Protein AF-A0A970ERX6-F1 (afdb_monomer_lite)

Secondary structure (DSSP, 8-state):
-HHHHHHTTEEEEEEEEEEETTEEEEEEEEEE--------HHHHHH--TTTEE-SSHHHHHHHHHHHHHHHHHHHHHHHHTT---HHHHHHHHHHHHHHT-

Foldseek 3Di:
DQQCCQQQQKDFPAWEWDADPNDIDIDTDIDHPRHRHDDDPLCVVPNDLVRYDYPDLVRLVVVLVVLLVVLVVVCVVQVVVVHDSVVSVVSSVVSVVSNVD

pLDDT: mean 92.31, std 6.68, range [51.38, 98.12]

Structure (mmCIF, N/CA/C/O backbone):
data_AF-A0A970ERX6-F1
#
_entry.id   AF-A0A970ERX6-F1
#
loop_
_atom_site.group_PDB
_atom_site.id
_atom_site.type_symbol
_atom_site.label_atom_id
_atom_site.label_alt_id
_atom_site.label_comp_id
_atom_site.label_asym_id
_atom_site.label_entity_id
_atom_site.label_seq_id
_atom_site.pdbx_PDB_ins_code
_atom_site.Cartn_x
_atom_site.Cartn_y
_atom_site.Cartn_z
_atom_site.occupancy
_atom_site.B_iso_or_equiv
_atom_site.auth_seq_id
_atom_site.auth_comp_id
_atom_site.auth_asym_id
_atom_site.auth_atom_id
_atom_site.pdbx_PDB_model_num
ATOM 1 N N . VAL A 1 1 ? -3.416 -6.891 -5.828 1.00 92.69 1 VAL A N 1
ATOM 2 C CA . VAL A 1 1 ? -2.643 -6.845 -7.096 1.00 92.69 1 VAL A CA 1
ATOM 3 C C . VAL A 1 1 ? -1.145 -6.928 -6.839 1.00 92.69 1 VAL A C 1
ATOM 5 O O . VAL A 1 1 ? -0.550 -7.872 -7.326 1.00 92.69 1 VAL A O 1
ATOM 8 N N . ARG A 1 2 ? -0.539 -6.028 -6.045 1.00 95.69 2 ARG A N 1
ATOM 9 C CA . ARG A 1 2 ? 0.919 -6.036 -5.789 1.00 95.69 2 ARG A CA 1
ATOM 10 C C . ARG A 1 2 ? 1.471 -7.369 -5.275 1.00 95.69 2 ARG A C 1
ATOM 12 O O . ARG A 1 2 ? 2.456 -7.839 -5.823 1.00 95.69 2 ARG A O 1
ATOM 19 N N . LEU A 1 3 ? 0.807 -7.985 -4.291 1.00 96.31 3 LEU A N 1
ATOM 20 C CA . LEU A 1 3 ? 1.219 -9.291 -3.757 1.00 96.31 3 LEU A CA 1
ATOM 21 C C . LEU A 1 3 ? 1.270 -10.359 -4.857 1.00 96.31 3 LEU A C 1
ATOM 23 O O . LEU A 1 3 ? 2.307 -10.968 -5.071 1.00 96.31 3 LEU A O 1
ATOM 27 N N . PHE A 1 4 ? 0.191 -10.475 -5.637 1.00 96.75 4 PHE A N 1
ATOM 28 C CA . PHE A 1 4 ? 0.133 -11.381 -6.784 1.00 96.75 4 PHE A CA 1
ATOM 29 C C . PHE A 1 4 ? 1.259 -11.127 -7.794 1.00 96.75 4 PHE A C 1
ATOM 31 O O . PHE A 1 4 ? 1.891 -12.077 -8.240 1.00 96.75 4 PHE A O 1
ATOM 38 N N . LEU A 1 5 ? 1.521 -9.864 -8.152 1.00 96.50 5 LEU A N 1
ATOM 39 C CA . LEU A 1 5 ? 2.603 -9.524 -9.080 1.00 96.50 5 LEU A CA 1
ATOM 40 C C . LEU A 1 5 ? 3.956 -10.011 -8.542 1.00 96.50 5 LEU A C 1
ATOM 42 O O . LEU A 1 5 ? 4.673 -10.714 -9.250 1.00 96.50 5 LEU A O 1
ATOM 46 N N . ALA A 1 6 ? 4.261 -9.703 -7.281 1.00 95.75 6 ALA A N 1
ATOM 47 C CA . ALA A 1 6 ? 5.502 -10.105 -6.630 1.00 95.75 6 ALA A CA 1
ATOM 48 C C . ALA A 1 6 ? 5.668 -11.635 -6.582 1.00 95.75 6 ALA A C 1
ATOM 50 O O . ALA A 1 6 ? 6.714 -12.161 -6.965 1.00 95.75 6 ALA A O 1
ATOM 51 N N . GLU A 1 7 ? 4.621 -12.356 -6.181 1.00 97.31 7 GLU A N 1
ATOM 52 C CA . GLU A 1 7 ? 4.640 -13.817 -6.050 1.00 97.31 7 GLU A CA 1
ATOM 53 C C . GLU A 1 7 ? 4.629 -14.544 -7.403 1.00 97.31 7 GLU A C 1
ATOM 55 O O . GLU A 1 7 ? 5.096 -15.676 -7.496 1.00 97.31 7 GLU A O 1
ATOM 60 N N . SER A 1 8 ? 4.147 -13.888 -8.463 1.00 97.69 8 SER A N 1
ATOM 61 C CA . SER A 1 8 ? 4.005 -14.478 -9.803 1.00 97.69 8 SER A CA 1
ATOM 62 C C . SER A 1 8 ? 5.140 -14.112 -10.760 1.00 97.69 8 SER A C 1
ATOM 64 O O . SER A 1 8 ? 4.994 -14.278 -11.968 1.00 97.69 8 SER A O 1
ATOM 66 N N . GLY A 1 9 ? 6.264 -13.592 -10.261 1.00 97.38 9 GLY A N 1
ATOM 67 C CA . GLY A 1 9 ? 7.428 -13.300 -11.103 1.00 97.38 9 GLY A CA 1
ATOM 68 C C . GLY A 1 9 ? 7.371 -11.963 -11.844 1.00 97.38 9 GLY A C 1
ATOM 69 O O . GLY A 1 9 ? 8.118 -11.768 -12.801 1.00 97.38 9 GLY A O 1
ATOM 70 N N . TYR A 1 10 ? 6.492 -11.045 -11.438 1.00 97.44 10 TYR A N 1
ATOM 71 C CA . TYR A 1 10 ? 6.430 -9.697 -11.996 1.00 97.44 10 TYR A CA 1
ATOM 72 C C . TYR A 1 10 ? 7.183 -8.703 -11.112 1.00 97.44 10 TYR A C 1
ATOM 74 O O . TYR A 1 10 ? 7.056 -8.678 -9.884 1.00 97.44 10 TYR A O 1
ATOM 82 N N . LYS A 1 11 ? 7.936 -7.822 -11.761 1.00 93.75 11 LYS A N 1
ATOM 83 C CA . LYS A 1 11 ? 8.589 -6.667 -11.163 1.00 93.75 11 LYS A CA 1
ATOM 84 C C . LYS A 1 11 ? 7.742 -5.425 -11.403 1.00 93.75 11 LYS A C 1
ATOM 86 O O . LYS A 1 11 ? 7.525 -5.038 -12.549 1.00 93.75 11 LYS A O 1
ATOM 91 N N . THR A 1 12 ? 7.314 -4.759 -10.334 1.00 92.75 12 THR A N 1
ATOM 92 C CA . THR A 1 12 ? 6.734 -3.414 -10.447 1.00 92.75 12 THR A CA 1
ATOM 93 C C . THR A 1 12 ? 7.808 -2.435 -10.918 1.00 92.75 12 THR A C 1
ATOM 95 O O . THR A 1 12 ? 8.864 -2.322 -10.295 1.00 92.75 12 THR A O 1
ATOM 98 N N . LEU A 1 13 ? 7.541 -1.736 -12.019 1.00 91.19 13 LEU A N 1
ATOM 99 C CA . LEU A 1 13 ? 8.436 -0.733 -12.596 1.00 91.19 13 LEU A CA 1
ATOM 100 C C . LEU A 1 13 ? 8.076 0.675 -12.130 1.00 91.19 13 LEU A C 1
ATOM 102 O O . LEU A 1 13 ? 8.957 1.472 -11.824 1.00 91.19 13 LEU A O 1
ATOM 106 N N . ALA A 1 14 ? 6.781 0.977 -12.098 1.00 90.81 14 ALA A N 1
ATOM 107 C CA . ALA A 1 14 ? 6.265 2.267 -11.678 1.00 90.81 14 ALA A CA 1
ATOM 108 C C . ALA A 1 14 ? 4.818 2.131 -11.218 1.00 90.81 14 ALA A C 1
ATOM 110 O O . ALA A 1 14 ? 4.052 1.322 -11.749 1.00 90.81 14 ALA A O 1
ATOM 111 N N . GLU A 1 15 ? 4.424 2.986 -10.287 1.00 94.19 15 GLU A N 1
ATOM 112 C CA . GLU A 1 15 ? 3.039 3.146 -9.883 1.00 94.19 15 GLU A CA 1
ATOM 113 C C . GLU A 1 15 ? 2.634 4.611 -10.005 1.00 94.19 15 GLU A C 1
ATOM 115 O O . GLU A 1 15 ? 3.440 5.514 -9.789 1.00 94.19 15 GLU A O 1
ATOM 120 N N . LYS A 1 16 ? 1.375 4.866 -10.348 1.00 93.06 16 LYS A N 1
ATOM 121 C CA . LYS A 1 16 ? 0.819 6.218 -10.379 1.00 93.06 16 LYS A CA 1
ATOM 122 C C . LYS A 1 16 ? -0.550 6.231 -9.736 1.00 93.06 16 LYS A C 1
ATOM 124 O O . LYS A 1 16 ? -1.400 5.406 -10.067 1.00 93.06 16 LYS A O 1
ATOM 129 N N . VAL A 1 17 ? -0.776 7.201 -8.860 1.00 91.44 17 VAL A N 1
ATOM 130 C CA . VAL A 1 17 ? -2.115 7.491 -8.347 1.00 91.44 17 VAL A CA 1
ATOM 131 C C . VAL A 1 17 ? -2.696 8.656 -9.137 1.00 91.44 17 VAL A C 1
ATOM 133 O O . VAL A 1 17 ? -2.051 9.692 -9.292 1.00 91.44 17 VAL A O 1
ATOM 136 N N . VAL A 1 18 ? -3.910 8.477 -9.650 1.00 90.94 18 VAL A N 1
ATOM 137 C CA . VAL A 1 18 ? -4.685 9.527 -10.317 1.00 90.94 18 VAL A CA 1
ATOM 138 C C . VAL A 1 18 ? -6.031 9.694 -9.629 1.00 90.94 18 VAL A C 1
ATOM 140 O O . VAL A 1 18 ? -6.632 8.718 -9.177 1.00 90.94 18 VAL A O 1
ATOM 143 N N . THR A 1 19 ? -6.500 10.935 -9.559 1.00 88.19 19 THR A N 1
ATOM 144 C CA . THR A 1 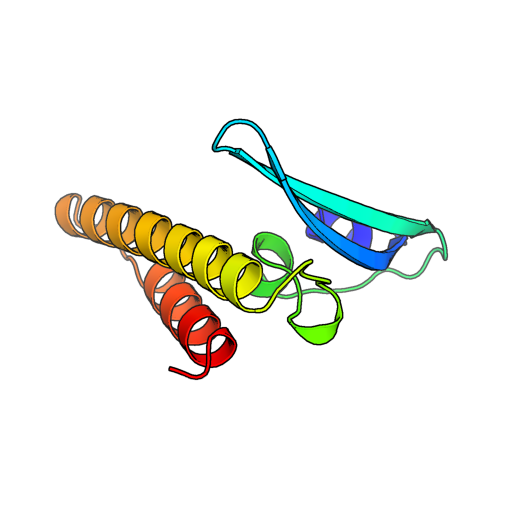19 ? -7.811 11.267 -9.001 1.00 88.19 19 THR A CA 1
ATOM 145 C C . THR A 1 19 ? -8.729 11.698 -10.132 1.00 88.19 19 THR A C 1
ATOM 147 O O . THR A 1 19 ? -8.424 12.650 -10.846 1.00 88.19 19 THR A O 1
ATOM 150 N N . GLU A 1 20 ? -9.861 11.023 -10.292 1.00 88.31 20 GLU A N 1
ATOM 151 C CA . GLU A 1 20 ? -10.851 11.354 -11.317 1.00 88.31 20 GLU A CA 1
ATOM 152 C C . GLU A 1 20 ? -12.263 11.130 -10.765 1.00 88.31 20 GLU A C 1
ATOM 154 O O . GLU A 1 20 ? -12.559 10.086 -10.181 1.00 88.31 20 GLU A O 1
ATOM 159 N N . ASN A 1 21 ? -13.141 12.129 -10.915 1.00 89.56 21 ASN A N 1
ATOM 160 C CA . ASN A 1 21 ? -14.525 12.101 -10.419 1.00 89.56 21 ASN A CA 1
ATOM 161 C C . ASN A 1 21 ? -14.646 11.729 -8.926 1.00 89.56 21 ASN A C 1
ATOM 163 O O . ASN A 1 21 ? -15.509 10.944 -8.532 1.00 89.56 21 ASN A O 1
ATOM 167 N N . GLY A 1 22 ? -13.742 12.265 -8.096 1.00 85.19 22 GLY A N 1
ATOM 168 C CA . GLY A 1 22 ? -13.713 12.011 -6.650 1.00 85.19 22 GLY A CA 1
ATOM 169 C C . GLY A 1 22 ? -13.248 10.605 -6.256 1.00 85.19 22 GLY A C 1
ATOM 170 O O . GLY A 1 22 ? -13.412 10.212 -5.104 1.00 85.19 22 GLY A O 1
ATOM 171 N N . LYS A 1 23 ? -12.686 9.834 -7.193 1.00 88.75 23 LYS A N 1
ATOM 172 C CA . LYS A 1 23 ? -12.149 8.492 -6.946 1.00 88.75 23 LYS A CA 1
ATOM 173 C C . LYS A 1 23 ? -10.648 8.463 -7.185 1.00 88.75 23 LYS A C 1
ATOM 175 O O . LYS A 1 23 ? -10.153 9.131 -8.089 1.00 88.75 23 LYS A O 1
ATOM 180 N N . TYR A 1 24 ? -9.956 7.641 -6.404 1.00 89.56 24 TYR A N 1
ATOM 181 C CA . TYR A 1 24 ? -8.537 7.360 -6.583 1.00 89.56 24 TYR A CA 1
ATOM 182 C C . TYR A 1 24 ? -8.354 6.079 -7.394 1.00 89.56 24 TYR A C 1
ATOM 184 O O . TYR A 1 24 ? -8.923 5.039 -7.058 1.00 89.56 24 TYR A O 1
ATOM 192 N N . TYR A 1 25 ? -7.524 6.145 -8.428 1.00 91.25 25 TYR A N 1
ATOM 193 C CA . TYR A 1 25 ? -7.103 4.998 -9.220 1.00 91.25 25 TYR A CA 1
ATOM 194 C C . TYR A 1 25 ? -5.600 4.823 -9.064 1.00 91.25 25 TYR A C 1
ATOM 196 O O . TYR A 1 25 ? -4.837 5.772 -9.231 1.00 91.25 25 TYR A O 1
ATOM 204 N N . CYS A 1 26 ? -5.176 3.601 -8.755 1.00 92.06 26 CYS A N 1
ATOM 205 C CA . CYS A 1 26 ? -3.771 3.226 -8.735 1.00 92.06 26 CYS A CA 1
ATOM 206 C C . CYS A 1 26 ? -3.460 2.427 -10.002 1.00 92.06 26 CYS A C 1
ATOM 208 O O . CYS A 1 26 ? -4.015 1.349 -10.218 1.00 92.06 26 CYS A O 1
ATOM 210 N N . ILE A 1 27 ? -2.595 2.979 -10.846 1.00 93.94 27 ILE A N 1
ATOM 211 C CA . ILE A 1 27 ? -2.095 2.355 -12.067 1.00 93.94 27 ILE A CA 1
ATOM 212 C C . ILE A 1 27 ? -0.741 1.740 -11.732 1.00 93.94 27 ILE A C 1
ATOM 214 O O . ILE A 1 27 ? 0.150 2.446 -11.264 1.00 93.94 27 ILE A O 1
ATOM 218 N N . ILE A 1 28 ? -0.584 0.440 -11.976 1.00 94.94 28 ILE A N 1
ATOM 219 C CA . ILE A 1 28 ? 0.649 -0.302 -11.700 1.00 94.94 28 ILE A CA 1
ATOM 220 C C . ILE A 1 28 ? 1.207 -0.798 -13.030 1.00 94.94 28 ILE A C 1
ATOM 222 O O . ILE A 1 28 ? 0.552 -1.572 -13.727 1.00 94.94 28 ILE A O 1
ATOM 226 N N . CYS A 1 29 ? 2.408 -0.346 -13.379 1.00 93.94 29 CYS A N 1
ATOM 227 C CA . CYS A 1 29 ? 3.168 -0.867 -14.504 1.00 93.94 29 CYS A CA 1
ATOM 228 C C . CYS A 1 29 ? 4.128 -1.939 -13.989 1.00 93.94 29 CYS A C 1
ATOM 230 O O . CYS A 1 29 ? 4.926 -1.676 -13.085 1.00 93.94 29 CYS A O 1
ATOM 232 N N . ALA A 1 30 ? 4.045 -3.138 -14.554 1.00 95.19 30 ALA A N 1
ATOM 233 C CA . ALA A 1 30 ? 4.876 -4.262 -14.158 1.00 95.19 30 ALA A CA 1
ATOM 234 C C . ALA A 1 30 ? 5.361 -5.041 -15.380 1.00 95.19 30 ALA A C 1
ATOM 236 O O . ALA A 1 30 ? 4.667 -5.127 -16.392 1.00 95.19 30 ALA A O 1
ATOM 237 N N . GLU A 1 31 ? 6.543 -5.627 -15.255 1.00 97.06 31 GLU A N 1
ATOM 238 C CA . GLU A 1 31 ? 7.175 -6.467 -16.267 1.00 97.06 31 GLU A CA 1
ATOM 239 C C . GLU A 1 31 ? 7.415 -7.860 -15.692 1.00 97.06 31 GLU A C 1
ATOM 241 O O . GLU A 1 31 ? 7.773 -8.000 -14.523 1.00 97.06 31 GLU A O 1
ATOM 246 N N . TYR A 1 32 ? 7.187 -8.894 -16.497 1.00 97.88 32 TYR A N 1
ATOM 247 C CA . TYR A 1 32 ? 7.493 -10.259 -16.093 1.00 97.88 32 TYR A CA 1
ATOM 248 C C . TYR A 1 32 ? 8.985 -10.537 -16.270 1.00 97.88 32 TYR A C 1
ATOM 250 O O . TYR A 1 32 ? 9.500 -10.446 -17.382 1.00 97.88 32 TYR A O 1
ATOM 258 N N . ASP A 1 33 ? 9.654 -10.932 -15.190 1.00 97.81 33 ASP A N 1
ATOM 259 C CA . ASP A 1 33 ? 11.055 -11.363 -15.211 1.00 97.81 33 ASP A CA 1
ATOM 260 C C . ASP A 1 33 ? 11.284 -12.724 -14.534 1.00 97.81 33 ASP A C 1
ATOM 262 O O . ASP A 1 33 ? 12.419 -13.186 -14.421 1.00 97.81 33 ASP A O 1
ATOM 266 N N . GLY A 1 34 ? 10.208 -13.389 -14.103 1.00 97.62 34 GLY A N 1
ATOM 267 C CA . GLY A 1 34 ? 10.235 -14.727 -13.514 1.00 97.62 34 GLY A CA 1
ATOM 268 C C . GLY A 1 34 ? 10.761 -14.788 -12.079 1.00 97.62 34 GLY A C 1
ATOM 269 O O . GLY A 1 34 ? 10.765 -15.866 -11.487 1.00 97.62 34 GLY A O 1
ATOM 270 N N . ALA A 1 35 ? 11.183 -13.667 -11.488 1.00 97.81 35 ALA A N 1
ATOM 271 C CA . ALA A 1 35 ? 11.725 -13.655 -10.135 1.00 97.81 35 ALA A CA 1
ATOM 272 C C . ALA A 1 35 ? 10.611 -13.526 -9.085 1.00 97.81 35 ALA A C 1
ATOM 274 O O . ALA A 1 35 ? 9.932 -12.501 -9.000 1.00 97.81 35 ALA A O 1
ATOM 275 N N . ILE A 1 36 ? 10.450 -14.553 -8.248 1.00 97.19 36 ILE A N 1
ATOM 276 C CA . ILE A 1 36 ? 9.510 -14.527 -7.120 1.00 97.19 36 ILE A CA 1
ATOM 277 C C . ILE A 1 36 ? 10.040 -13.573 -6.048 1.00 97.19 36 ILE A C 1
ATOM 279 O O . ILE A 1 36 ? 11.195 -13.665 -5.624 1.00 97.19 36 ILE A O 1
ATOM 283 N N . ARG A 1 37 ? 9.184 -12.654 -5.604 1.00 94.06 37 ARG A N 1
ATOM 284 C CA . ARG A 1 37 ? 9.504 -11.618 -4.621 1.00 94.06 37 ARG A CA 1
ATOM 285 C C . ARG A 1 37 ? 8.571 -11.717 -3.428 1.00 94.06 37 ARG A C 1
ATOM 287 O O . ARG A 1 37 ? 7.369 -11.889 -3.588 1.00 94.06 37 ARG A O 1
ATOM 294 N N . SER A 1 38 ? 9.137 -11.530 -2.241 1.00 95.00 38 SER A N 1
ATOM 295 C CA . SER A 1 38 ? 8.367 -11.345 -1.014 1.00 95.00 38 SER A CA 1
ATOM 296 C C . SER A 1 38 ? 8.214 -9.854 -0.741 1.00 95.00 38 SER A C 1
ATOM 298 O O . SER A 1 38 ? 9.201 -9.119 -0.764 1.00 95.00 38 SER A O 1
ATOM 300 N N . ILE A 1 39 ? 6.992 -9.416 -0.451 1.00 94.75 39 ILE A N 1
ATOM 301 C CA . ILE A 1 39 ? 6.689 -8.053 0.000 1.00 94.75 39 ILE A CA 1
ATOM 302 C C . ILE A 1 39 ? 5.886 -8.117 1.299 1.00 94.75 39 ILE A C 1
ATOM 304 O O . ILE A 1 39 ? 5.154 -9.078 1.517 1.00 94.75 39 ILE A O 1
ATOM 308 N N . ASP A 1 40 ? 6.035 -7.113 2.165 1.00 94.31 40 ASP A N 1
ATOM 309 C CA . ASP A 1 40 ? 5.243 -7.033 3.396 1.00 94.31 40 ASP A CA 1
ATOM 310 C C . ASP A 1 40 ? 3.785 -6.611 3.112 1.00 94.31 40 ASP A C 1
ATOM 312 O O . ASP A 1 40 ? 3.474 -6.048 2.055 1.00 94.31 40 ASP A O 1
ATOM 316 N N . ASP A 1 41 ? 2.880 -6.869 4.061 1.00 94.00 41 ASP A N 1
ATOM 317 C CA . ASP A 1 41 ? 1.446 -6.577 3.906 1.00 94.00 41 ASP A CA 1
ATOM 318 C C . ASP A 1 41 ? 1.171 -5.094 3.626 1.00 94.00 41 ASP A C 1
ATOM 320 O O . ASP A 1 41 ? 0.258 -4.740 2.875 1.00 94.00 41 ASP A O 1
ATOM 324 N N . PHE A 1 42 ? 1.980 -4.212 4.213 1.00 93.00 42 PHE A N 1
ATOM 325 C CA . PHE A 1 42 ? 1.864 -2.779 3.999 1.00 93.00 42 PHE A CA 1
ATOM 326 C C . PHE A 1 42 ? 2.184 -2.414 2.547 1.00 93.00 42 PHE A C 1
ATOM 328 O O . PHE A 1 42 ? 1.422 -1.702 1.898 1.00 93.00 42 PHE A O 1
ATOM 335 N N . THR A 1 43 ? 3.286 -2.932 2.014 1.00 92.31 43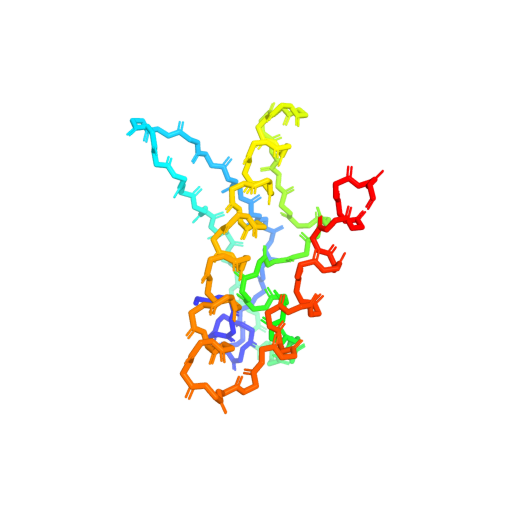 THR A N 1
ATOM 336 C CA . THR A 1 43 ? 3.744 -2.721 0.641 1.00 92.31 43 THR A CA 1
ATOM 337 C C . THR A 1 43 ? 2.755 -3.337 -0.333 1.00 92.31 43 THR A C 1
ATOM 339 O O . THR A 1 43 ? 2.440 -2.736 -1.357 1.00 92.31 43 THR A O 1
ATOM 342 N N . ALA A 1 44 ? 2.183 -4.494 -0.001 1.00 93.88 44 ALA A N 1
ATOM 343 C CA . ALA A 1 44 ? 1.112 -5.092 -0.782 1.00 93.88 44 ALA A CA 1
ATOM 344 C C . ALA A 1 44 ? -0.124 -4.174 -0.861 1.00 93.88 44 ALA A C 1
ATOM 346 O O . ALA A 1 44 ? -0.693 -3.990 -1.946 1.00 93.88 44 ALA A O 1
ATOM 347 N N . ALA A 1 45 ? -0.520 -3.569 0.261 1.00 91.81 45 ALA A N 1
ATOM 348 C CA . ALA A 1 45 ? -1.696 -2.709 0.356 1.00 91.81 45 ALA A CA 1
ATOM 349 C C . ALA A 1 45 ? -1.482 -1.320 -0.270 1.00 91.81 45 ALA A C 1
ATOM 351 O O . ALA A 1 45 ? -2.313 -0.860 -1.057 1.00 91.81 45 ALA A O 1
ATOM 352 N N . TYR A 1 46 ? -0.359 -0.672 0.028 1.00 90.81 46 TYR A N 1
ATOM 353 C CA . TYR A 1 46 ? -0.140 0.746 -0.259 1.00 90.81 46 TYR A CA 1
ATOM 354 C C . TYR A 1 46 ? 0.971 1.026 -1.262 1.00 90.81 46 TYR A C 1
ATOM 356 O O . TYR A 1 46 ? 0.956 2.114 -1.822 1.00 90.81 46 TYR A O 1
ATOM 364 N N . GLY A 1 47 ? 1.846 0.061 -1.555 1.00 89.50 47 GLY A N 1
ATOM 365 C CA . GLY A 1 47 ? 3.057 0.265 -2.355 1.00 89.50 47 GLY A CA 1
ATOM 366 C C . GLY A 1 47 ? 4.182 0.912 -1.545 1.00 89.50 47 GLY A C 1
ATOM 367 O O . GLY A 1 47 ? 4.011 1.227 -0.364 1.00 89.50 47 GLY A O 1
ATOM 368 N N . THR A 1 48 ? 5.347 1.096 -2.168 1.00 81.19 48 THR A N 1
ATOM 369 C CA . THR A 1 48 ? 6.467 1.821 -1.550 1.00 81.19 48 THR A CA 1
ATOM 370 C C . THR A 1 48 ? 6.453 3.304 -1.955 1.00 81.19 48 THR A C 1
ATOM 372 O O . THR A 1 48 ? 6.027 3.625 -3.069 1.00 81.19 48 THR A O 1
ATOM 375 N N . PRO A 1 49 ? 6.925 4.232 -1.100 1.00 71.19 49 PRO A N 1
ATOM 376 C CA . PRO A 1 49 ? 6.971 5.663 -1.401 1.00 71.19 49 PRO A CA 1
ATOM 377 C C . PRO A 1 49 ? 7.748 5.979 -2.670 1.00 71.19 49 PRO A C 1
ATOM 379 O O . PRO A 1 49 ? 7.392 6.900 -3.397 1.00 71.19 49 PRO A O 1
ATOM 382 N N . GLU A 1 50 ? 8.816 5.226 -2.919 1.00 73.69 50 GLU A N 1
ATOM 383 C CA . GLU A 1 50 ? 9.745 5.459 -4.018 1.00 73.69 50 GLU A CA 1
ATOM 384 C C . GLU A 1 50 ? 9.168 4.986 -5.356 1.00 73.69 50 GLU A C 1
ATOM 386 O O . GLU A 1 50 ? 9.562 5.492 -6.404 1.00 73.69 50 GLU A O 1
ATOM 391 N N . ALA A 1 51 ? 8.233 4.030 -5.333 1.00 76.38 51 ALA A N 1
ATOM 392 C CA . ALA A 1 51 ? 7.608 3.486 -6.535 1.00 76.38 51 ALA A CA 1
ATOM 393 C C . ALA A 1 51 ? 6.378 4.286 -6.990 1.00 76.38 51 ALA A C 1
ATOM 395 O O . ALA A 1 51 ? 6.002 4.206 -8.163 1.00 76.38 51 ALA A O 1
ATOM 396 N N . ILE A 1 52 ? 5.740 5.039 -6.086 1.00 85.50 52 ILE A N 1
ATOM 397 C CA . ILE A 1 52 ? 4.487 5.745 -6.368 1.00 85.50 52 ILE A CA 1
ATOM 398 C C . ILE A 1 52 ? 4.756 7.181 -6.796 1.00 85.50 52 ILE A C 1
ATOM 400 O O . ILE A 1 52 ? 5.175 8.041 -6.022 1.00 85.50 52 ILE A O 1
ATOM 404 N N . ILE A 1 53 ? 4.407 7.459 -8.042 1.00 87.56 53 ILE A N 1
ATOM 405 C CA . ILE A 1 53 ? 4.453 8.781 -8.640 1.00 87.56 53 ILE A CA 1
ATOM 406 C C . ILE A 1 53 ? 3.119 9.483 -8.376 1.00 87.56 53 ILE A C 1
ATOM 408 O O . ILE A 1 53 ? 2.049 9.016 -8.780 1.00 87.56 53 ILE A O 1
ATOM 412 N N . PHE A 1 54 ? 3.196 10.649 -7.741 1.00 87.00 54 PHE A N 1
ATOM 413 C CA . PHE A 1 54 ? 2.072 11.566 -7.568 1.00 87.00 54 PHE A CA 1
ATOM 414 C C . PHE A 1 54 ? 2.207 12.749 -8.529 1.00 87.00 54 PHE A C 1
ATOM 416 O O . PHE A 1 54 ? 3.312 13.226 -8.783 1.00 87.00 54 PHE A O 1
ATOM 423 N N . THR A 1 55 ? 1.087 13.239 -9.062 1.00 86.12 55 THR A N 1
ATOM 424 C CA . THR A 1 55 ? 1.054 14.401 -9.971 1.00 86.12 55 THR A CA 1
ATOM 425 C C . THR A 1 55 ? 1.425 15.711 -9.287 1.00 86.12 55 THR A C 1
ATOM 427 O O . THR A 1 55 ? 1.947 16.615 -9.933 1.00 86.12 55 THR A O 1
ATOM 430 N N . SER A 1 56 ? 1.186 15.815 -7.983 1.00 87.31 56 SER A N 1
ATOM 431 C CA . SER A 1 56 ? 1.556 16.967 -7.173 1.00 87.31 56 SER A CA 1
ATOM 432 C C . SER A 1 56 ? 1.755 16.564 -5.711 1.00 87.31 56 SER A C 1
ATOM 434 O O . SER A 1 56 ? 1.329 15.491 -5.274 1.00 87.31 56 SER A O 1
ATOM 436 N N . LYS A 1 57 ? 2.376 17.453 -4.925 1.00 87.44 57 LYS A N 1
ATOM 437 C CA . LYS A 1 57 ? 2.467 17.294 -3.466 1.00 87.44 57 LYS A CA 1
ATOM 438 C C . LYS A 1 57 ? 1.075 17.222 -2.824 1.00 87.44 57 LYS A C 1
ATOM 440 O O . LYS A 1 57 ? 0.842 16.364 -1.981 1.00 87.44 57 LYS A O 1
ATOM 445 N N . THR A 1 58 ? 0.144 18.062 -3.272 1.00 89.12 58 THR A N 1
ATOM 446 C CA . THR A 1 58 ? -1.240 18.082 -2.777 1.00 89.12 58 THR A CA 1
ATOM 447 C C . THR A 1 58 ? -1.984 16.782 -3.083 1.00 89.12 58 THR A C 1
ATOM 449 O O . THR A 1 58 ? -2.741 16.305 -2.239 1.00 89.12 58 THR A O 1
ATOM 452 N N . ASP A 1 59 ? -1.739 16.159 -4.241 1.00 87.38 59 ASP A N 1
ATOM 453 C CA . ASP A 1 59 ? -2.336 14.857 -4.576 1.00 87.38 59 ASP A CA 1
ATOM 454 C C . ASP A 1 59 ? -1.814 13.751 -3.662 1.00 87.38 59 ASP A C 1
ATOM 456 O O . ASP A 1 59 ? -2.600 12.944 -3.161 1.00 87.38 59 ASP A O 1
ATOM 460 N N . LYS A 1 60 ? -0.498 13.745 -3.402 1.00 88.00 60 LYS A N 1
ATOM 461 C CA . LYS A 1 60 ? 0.120 12.841 -2.425 1.00 88.00 60 LYS A CA 1
ATOM 462 C C . LYS A 1 60 ? -0.539 12.999 -1.058 1.00 88.00 60 LYS A C 1
ATOM 464 O O . LYS A 1 60 ? -0.982 12.013 -0.474 1.00 88.00 60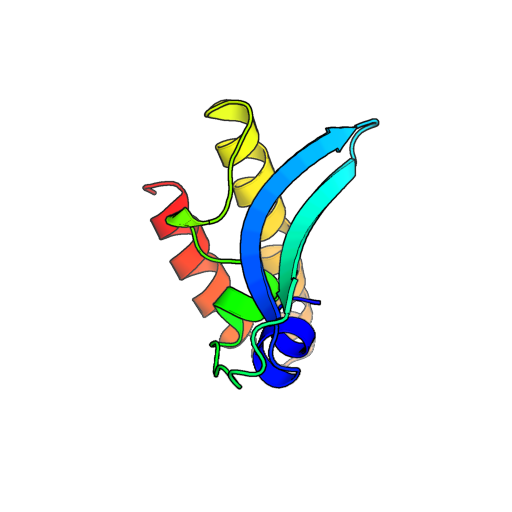 LYS A O 1
ATOM 469 N N . GLU A 1 61 ? -0.618 14.229 -0.561 1.00 91.12 61 GLU A N 1
ATOM 470 C CA . GLU A 1 61 ? -1.196 14.531 0.750 1.00 91.12 61 GLU A CA 1
ATOM 471 C C . GLU A 1 61 ? -2.661 14.106 0.838 1.00 91.12 61 GLU A C 1
ATOM 473 O O . GLU A 1 61 ? -3.054 13.446 1.800 1.00 91.12 61 GLU A O 1
ATOM 478 N N . SER A 1 62 ? -3.450 14.412 -0.193 1.00 90.44 62 SER A N 1
ATOM 479 C CA . SER A 1 62 ? -4.873 14.073 -0.253 1.00 90.44 62 SER A CA 1
ATOM 480 C C . SER A 1 62 ? -5.093 12.561 -0.266 1.00 90.44 62 SER A C 1
ATOM 482 O O . SER A 1 62 ? -5.892 12.045 0.515 1.00 90.44 62 SER A O 1
ATOM 484 N N . TYR A 1 63 ? -4.357 11.831 -1.109 1.00 91.19 63 TYR A N 1
ATOM 485 C CA . TYR A 1 63 ? -4.465 10.375 -1.201 1.00 91.19 63 TYR A CA 1
ATOM 486 C C . TYR A 1 63 ? -4.052 9.676 0.100 1.00 91.19 63 TYR A C 1
ATOM 488 O O . TYR A 1 63 ? -4.774 8.808 0.597 1.00 91.19 63 TYR A O 1
ATOM 496 N N . LEU A 1 64 ? -2.907 10.051 0.678 1.00 91.94 64 LEU A N 1
ATOM 497 C CA . LEU A 1 64 ? -2.421 9.427 1.910 1.00 91.94 64 LEU A CA 1
ATOM 498 C C . LEU A 1 64 ? -3.320 9.772 3.105 1.00 91.94 64 LEU A C 1
ATOM 500 O O . LEU A 1 64 ? -3.629 8.887 3.903 1.00 91.94 64 LEU A O 1
ATOM 504 N N . SER A 1 65 ? -3.816 11.011 3.189 1.00 93.12 65 SER A N 1
ATOM 505 C CA . SER A 1 65 ? -4.792 11.409 4.214 1.00 93.12 65 SER A CA 1
ATOM 506 C C . SER A 1 65 ? -6.083 10.602 4.101 1.00 93.12 65 SER A C 1
ATOM 508 O O . SER A 1 65 ? -6.582 10.104 5.109 1.00 93.12 65 SER A O 1
ATOM 510 N N . HIS A 1 66 ? -6.580 10.388 2.879 1.00 93.12 66 HIS A N 1
ATOM 511 C CA . HIS A 1 66 ? -7.738 9.530 2.642 1.00 93.12 66 HIS A CA 1
ATOM 512 C C . HIS A 1 66 ? -7.489 8.086 3.107 1.00 93.12 66 HIS A C 1
ATOM 514 O O . HIS A 1 66 ? -8.323 7.501 3.800 1.00 93.12 66 HIS A 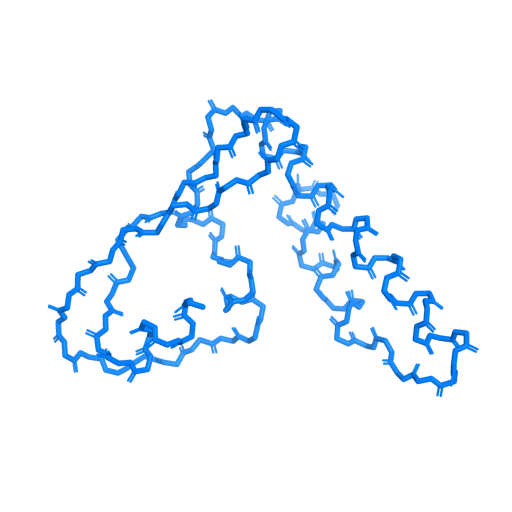O 1
ATOM 520 N N . CYS A 1 67 ? -6.325 7.511 2.789 1.00 93.81 67 CYS A N 1
ATOM 521 C CA . CYS A 1 67 ? -5.959 6.165 3.239 1.00 93.81 67 CYS A CA 1
ATOM 522 C C . CYS A 1 67 ? -5.933 6.056 4.773 1.00 93.81 67 CYS A C 1
ATOM 524 O O . CYS A 1 67 ? -6.465 5.093 5.334 1.00 93.81 67 CYS A O 1
ATOM 526 N N . ILE A 1 68 ? -5.357 7.053 5.451 1.00 95.81 68 ILE A N 1
ATOM 527 C CA . ILE A 1 68 ? -5.315 7.128 6.916 1.00 95.81 68 ILE A CA 1
ATOM 528 C C . ILE A 1 68 ? -6.724 7.23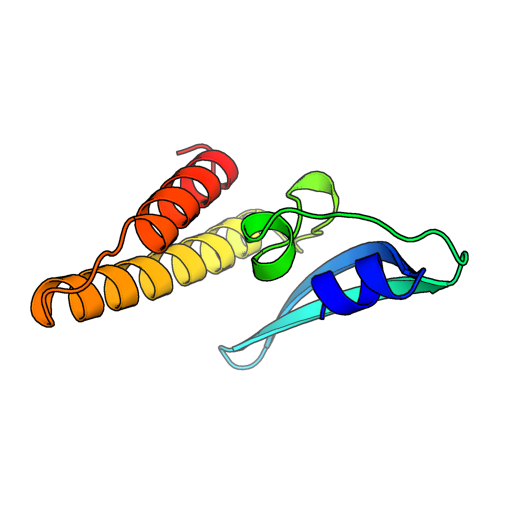2 7.497 1.00 95.81 68 ILE A C 1
ATOM 530 O O . ILE A 1 68 ? -7.044 6.518 8.445 1.00 95.81 68 ILE A O 1
ATOM 534 N N . GLU A 1 69 ? -7.583 8.077 6.931 1.00 96.44 69 GLU A N 1
ATOM 535 C CA . GLU A 1 69 ? -8.962 8.234 7.389 1.00 96.44 69 GLU A CA 1
ATOM 536 C C . GLU A 1 69 ? -9.746 6.917 7.293 1.00 96.44 69 GLU A C 1
ATOM 538 O O . GLU A 1 69 ? -10.424 6.516 8.243 1.00 96.44 69 GLU A O 1
ATOM 543 N N . VAL A 1 70 ? -9.613 6.200 6.174 1.00 95.69 70 VAL A N 1
ATOM 544 C CA . VAL A 1 70 ? -10.241 4.885 5.986 1.00 95.69 70 VAL A CA 1
ATOM 545 C C . VAL A 1 70 ? -9.744 3.885 7.031 1.00 95.69 70 VAL A C 1
ATOM 547 O O . VAL A 1 70 ? -10.555 3.166 7.620 1.00 95.69 70 VAL A O 1
ATOM 550 N N . LEU A 1 71 ? -8.436 3.842 7.299 1.00 97.06 71 LEU A N 1
ATOM 551 C CA . LEU A 1 71 ? -7.868 2.962 8.323 1.00 97.06 71 LEU A CA 1
ATOM 552 C C . LEU A 1 71 ? -8.324 3.336 9.734 1.00 97.06 71 LEU A C 1
ATOM 554 O O . LEU A 1 71 ? -8.624 2.441 10.518 1.00 97.06 71 LEU A O 1
ATOM 558 N N . LEU A 1 72 ? -8.436 4.627 10.056 1.00 98.00 72 LEU A N 1
ATOM 559 C CA . LEU A 1 72 ? -8.941 5.090 11.352 1.00 98.00 72 LEU A CA 1
ATOM 560 C C . LEU A 1 72 ? -10.386 4.640 11.572 1.00 98.00 72 LEU A C 1
ATOM 562 O O . LEU A 1 72 ? -10.707 4.107 12.633 1.00 98.00 72 LEU A O 1
ATOM 566 N N . ARG A 1 73 ? -11.245 4.783 10.553 1.00 97.88 73 ARG A N 1
ATOM 567 C CA . ARG A 1 73 ? -12.632 4.297 10.603 1.00 97.88 73 ARG A CA 1
ATOM 568 C C . ARG A 1 73 ? -12.691 2.777 10.781 1.00 97.88 73 ARG A C 1
ATOM 570 O O . ARG A 1 73 ? -13.484 2.289 11.582 1.00 97.88 73 ARG A O 1
ATOM 577 N N . ARG A 1 74 ? -11.837 2.024 10.077 1.00 97.25 74 ARG A N 1
ATOM 578 C CA . ARG A 1 74 ? -11.736 0.558 10.223 1.00 97.25 74 ARG A CA 1
ATOM 579 C C . ARG A 1 74 ? -11.262 0.147 11.615 1.00 97.25 74 ARG A C 1
ATOM 581 O O . ARG A 1 74 ? -11.870 -0.738 12.209 1.00 97.25 74 ARG A O 1
ATOM 588 N N . ALA A 1 75 ? -10.225 0.797 12.140 1.00 97.81 75 ALA A N 1
ATOM 589 C CA . ALA A 1 75 ? -9.696 0.540 13.476 1.00 97.81 75 ALA A CA 1
ATOM 590 C C . ALA A 1 75 ? -10.770 0.774 14.545 1.00 97.81 75 ALA A C 1
ATOM 592 O O . ALA A 1 75 ? -11.021 -0.115 15.353 1.00 97.81 75 ALA A O 1
ATOM 593 N N . ALA A 1 76 ? -11.467 1.913 14.480 1.00 97.88 76 ALA A N 1
ATOM 594 C CA . ALA A 1 76 ? -12.561 2.233 15.394 1.00 97.88 76 ALA A CA 1
ATOM 595 C C . ALA A 1 76 ? -13.703 1.205 15.314 1.00 97.88 76 ALA A C 1
ATOM 597 O O . ALA A 1 76 ? -14.219 0.772 16.341 1.00 97.88 76 ALA A O 1
ATOM 598 N N . GLY A 1 77 ? -14.070 0.769 14.103 1.00 98.12 77 GLY A N 1
ATOM 599 C CA . GLY A 1 77 ? -15.082 -0.271 13.908 1.00 98.12 77 GLY A CA 1
ATOM 600 C C . GLY A 1 77 ? -14.684 -1.623 14.510 1.00 98.12 77 GLY A C 1
ATOM 601 O O . GLY A 1 77 ? -15.510 -2.276 15.143 1.00 98.12 77 GLY A O 1
ATOM 602 N N . LYS A 1 78 ? -13.417 -2.033 14.362 1.00 97.88 78 LYS A N 1
ATOM 603 C CA . LYS A 1 78 ? -12.893 -3.259 14.985 1.00 97.88 78 LYS A CA 1
ATOM 604 C C . LYS A 1 78 ? -12.882 -3.166 16.506 1.00 97.88 78 LYS A C 1
ATOM 606 O O . LYS A 1 78 ? -13.344 -4.090 17.167 1.00 97.88 78 LYS A O 1
ATOM 611 N N . GLU A 1 79 ? -12.406 -2.050 17.045 1.00 97.69 79 GLU A N 1
ATOM 612 C CA . GLU A 1 79 ? -12.339 -1.806 18.489 1.00 97.69 79 GLU A CA 1
ATOM 613 C C . GLU A 1 79 ? -13.739 -1.826 19.119 1.00 97.69 79 GLU A C 1
ATOM 615 O O . GLU A 1 79 ? -13.945 -2.486 20.135 1.00 97.69 79 GLU A O 1
ATOM 620 N N . ALA A 1 80 ? -14.729 -1.204 18.469 1.00 97.81 80 ALA A N 1
ATOM 621 C CA . ALA A 1 80 ? -16.126 -1.254 18.901 1.00 97.81 80 ALA A CA 1
ATOM 622 C C . ALA A 1 80 ? -16.714 -2.680 18.892 1.00 97.81 80 ALA A C 1
ATOM 624 O O . ALA A 1 80 ? -17.602 -2.985 19.684 1.00 97.81 80 ALA A O 1
ATOM 625 N N . ALA A 1 81 ? -16.206 -3.559 18.024 1.00 97.88 81 ALA A N 1
ATOM 626 C CA . ALA A 1 81 ? -16.577 -4.971 17.958 1.00 97.88 81 ALA A CA 1
ATOM 627 C C . ALA A 1 81 ? -15.734 -5.880 18.880 1.00 97.88 81 ALA A C 1
ATOM 629 O O . ALA A 1 81 ? -15.890 -7.099 18.835 1.00 97.88 81 ALA A O 1
ATOM 630 N N . GLY A 1 82 ? -14.825 -5.323 19.691 1.00 97.50 82 GLY A N 1
ATOM 631 C CA . GLY A 1 82 ? -13.923 -6.093 20.558 1.00 97.50 82 GLY A CA 1
ATOM 632 C C . GLY A 1 82 ? -12.803 -6.834 19.814 1.00 97.50 82 GLY A C 1
ATOM 633 O O . GLY A 1 82 ? -12.212 -7.763 20.361 1.00 97.50 82 GLY A O 1
ATOM 634 N N . LEU A 1 83 ? -12.510 -6.453 18.568 1.00 97.94 83 LEU A N 1
ATOM 635 C CA . LEU A 1 83 ? -11.455 -7.038 17.738 1.00 97.94 83 LEU A CA 1
ATOM 636 C C . LEU A 1 83 ? -10.166 -6.207 17.797 1.00 97.94 83 LEU A C 1
ATOM 638 O O . LEU A 1 83 ? -10.188 -4.997 18.020 1.00 97.94 83 LEU A O 1
ATOM 642 N N . THR A 1 84 ? -9.029 -6.853 17.523 1.00 96.44 84 THR A N 1
ATOM 643 C CA . THR A 1 84 ? -7.734 -6.163 17.423 1.00 96.44 84 THR A CA 1
ATOM 644 C C . THR A 1 84 ? -7.646 -5.277 16.177 1.00 96.44 84 THR A C 1
ATOM 646 O O . THR A 1 84 ? -7.996 -5.695 15.071 1.00 96.44 84 THR A O 1
ATOM 649 N N . SER A 1 85 ? -7.127 -4.063 16.355 1.00 96.75 85 SER A N 1
ATOM 650 C CA . SER A 1 85 ? -6.864 -3.072 15.304 1.00 96.75 85 SER A CA 1
ATOM 651 C C . SER A 1 85 ? -5.366 -2.828 15.069 1.00 96.75 85 SER A C 1
ATOM 653 O O . SER A 1 85 ? -4.991 -1.859 14.409 1.00 96.75 85 SER A O 1
ATOM 655 N N . SER A 1 86 ? -4.484 -3.677 15.616 1.00 96.00 86 SER A N 1
ATOM 656 C CA . SER A 1 86 ? -3.028 -3.454 15.599 1.00 96.00 86 SER A CA 1
ATOM 657 C C . SER A 1 86 ? -2.460 -3.270 14.189 1.00 96.00 86 SER A C 1
ATOM 659 O O . SER A 1 86 ? -1.646 -2.374 13.978 1.00 96.00 86 SER A O 1
ATOM 661 N N . ALA A 1 87 ? -2.935 -4.053 13.217 1.00 94.44 87 ALA A N 1
ATOM 662 C CA . ALA A 1 87 ? -2.530 -3.931 11.819 1.00 94.44 87 ALA A CA 1
ATOM 663 C C . ALA A 1 87 ? -2.924 -2.569 11.222 1.00 94.44 87 ALA A C 1
ATOM 665 O O . ALA A 1 87 ? -2.092 -1.896 10.615 1.00 94.44 87 ALA A O 1
ATOM 666 N N . GLU A 1 88 ? -4.163 -2.109 11.440 1.00 97.00 88 GLU A N 1
ATOM 667 C CA . GLU A 1 88 ? -4.592 -0.782 10.990 1.00 97.00 88 GLU A CA 1
ATOM 668 C C . GLU A 1 88 ? -3.757 0.330 11.629 1.00 97.00 88 GLU A C 1
ATOM 670 O O . GLU A 1 88 ? -3.360 1.270 10.942 1.00 97.00 88 GLU A O 1
ATOM 675 N N . ARG A 1 89 ? -3.473 0.227 12.933 1.00 96.31 89 ARG A N 1
ATOM 676 C CA . ARG A 1 89 ? -2.678 1.217 13.675 1.00 96.31 89 ARG A CA 1
ATOM 677 C C . ARG A 1 89 ? -1.241 1.289 13.160 1.00 96.31 89 ARG A C 1
ATOM 679 O O . ARG A 1 89 ? -0.729 2.393 12.980 1.00 96.31 89 ARG A O 1
ATOM 686 N N . GLU A 1 90 ? -0.630 0.145 12.867 1.00 96.12 90 GLU A N 1
ATOM 687 C CA . GLU A 1 90 ? 0.712 0.085 12.283 1.00 96.12 90 GLU A CA 1
ATOM 688 C C . GLU A 1 90 ? 0.739 0.693 10.875 1.00 96.12 90 GLU A C 1
ATOM 690 O O . GLU A 1 90 ? 1.616 1.494 10.550 1.00 96.12 90 GLU A O 1
ATOM 695 N N . PHE A 1 91 ? -0.269 0.408 10.049 1.00 95.75 91 PHE A N 1
ATOM 696 C CA . PHE A 1 91 ? -0.360 1.000 8.713 1.00 95.75 91 PHE A CA 1
ATOM 697 C C . PHE A 1 91 ? -0.583 2.514 8.769 1.00 95.75 91 PHE A C 1
ATOM 699 O O . PHE A 1 91 ? 0.049 3.248 8.013 1.00 95.75 91 PHE A O 1
ATOM 706 N N . ILE A 1 92 ? -1.417 3.005 9.693 1.00 95.94 92 ILE A N 1
ATOM 707 C CA . ILE A 1 92 ? -1.600 4.446 9.923 1.00 95.94 92 ILE A CA 1
ATOM 708 C C . ILE A 1 92 ? -0.268 5.106 10.278 1.00 95.94 92 ILE A C 1
ATOM 710 O O . ILE A 1 92 ? 0.041 6.166 9.738 1.00 95.94 92 ILE A O 1
ATOM 714 N N . LYS A 1 93 ? 0.516 4.497 11.174 1.00 95.56 93 LYS A N 1
ATOM 715 C CA . LYS A 1 93 ? 1.824 5.020 11.580 1.00 95.56 93 LYS A CA 1
ATOM 716 C C . LYS A 1 93 ? 2.761 5.156 10.375 1.00 95.56 93 LYS A C 1
ATOM 718 O O . LYS A 1 93 ? 3.246 6.253 10.117 1.00 95.56 93 LYS A O 1
ATOM 723 N N . ARG A 1 94 ? 2.926 4.091 9.586 1.00 94.44 94 ARG A N 1
ATOM 724 C CA . ARG A 1 94 ? 3.770 4.103 8.377 1.00 94.44 94 ARG A CA 1
ATOM 725 C C . ARG A 1 94 ? 3.289 5.120 7.330 1.00 94.44 94 ARG A C 1
ATOM 727 O O . ARG A 1 94 ? 4.101 5.811 6.725 1.00 94.44 94 ARG A O 1
ATOM 734 N N . LEU A 1 95 ? 1.976 5.275 7.133 1.00 93.38 95 LEU A N 1
ATOM 735 C CA . LEU A 1 95 ? 1.432 6.279 6.202 1.00 93.38 95 LEU A CA 1
ATOM 736 C C . LEU A 1 95 ? 1.654 7.724 6.677 1.00 93.38 95 LEU A C 1
ATOM 738 O O . LEU A 1 95 ? 1.848 8.611 5.847 1.00 93.38 95 LEU A O 1
ATOM 742 N N . LYS A 1 96 ? 1.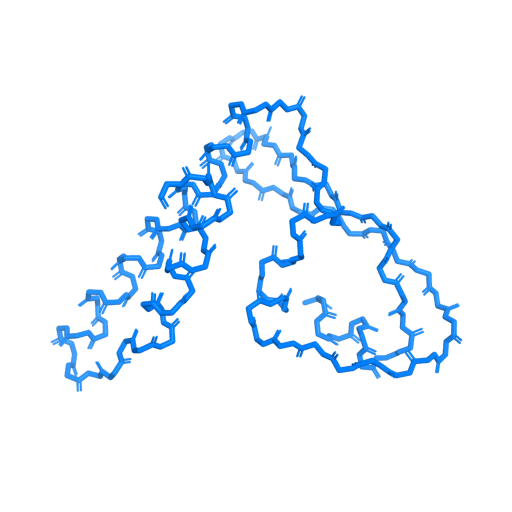638 7.974 7.990 1.00 92.56 96 LYS A N 1
ATOM 743 C CA . LYS A 1 96 ? 1.983 9.285 8.564 1.00 92.56 96 LYS A CA 1
ATOM 744 C C . LYS A 1 96 ? 3.459 9.618 8.349 1.00 92.56 96 LYS A C 1
ATOM 746 O O . LYS A 1 96 ? 3.771 10.694 7.842 1.00 92.56 96 LYS A O 1
ATOM 751 N N . GLU A 1 97 ? 4.341 8.646 8.568 1.00 90.38 97 GLU A N 1
ATOM 752 C CA . GLU A 1 97 ? 5.763 8.778 8.232 1.00 90.38 97 GLU A CA 1
ATOM 753 C C . GLU A 1 97 ? 5.950 9.101 6.735 1.00 90.38 97 GLU A C 1
ATOM 755 O O . GLU A 1 97 ? 6.753 9.962 6.381 1.00 90.38 97 GLU A O 1
ATOM 760 N N . TYR A 1 98 ? 5.143 8.507 5.844 1.00 86.00 98 TYR A N 1
ATOM 761 C CA . TYR A 1 98 ? 5.181 8.790 4.397 1.00 86.00 98 TYR A CA 1
ATOM 762 C C . TYR A 1 98 ? 4.713 10.201 4.027 1.00 86.00 98 TYR A C 1
ATOM 764 O O . TYR A 1 98 ? 5.185 10.773 3.033 1.00 86.00 98 TYR A O 1
ATOM 772 N N . LEU A 1 99 ? 3.776 10.758 4.795 1.00 84.19 99 LEU A N 1
ATOM 773 C CA . LEU A 1 99 ? 3.355 12.155 4.694 1.00 84.19 99 LEU A CA 1
ATOM 774 C C . LEU A 1 99 ? 4.432 13.123 5.205 1.00 84.19 99 LEU A C 1
ATOM 776 O O . LEU A 1 99 ? 4.433 14.282 4.798 1.00 84.19 99 LEU A O 1
ATOM 780 N N . GLY A 1 100 ? 5.370 12.649 6.030 1.00 78.25 100 GLY A N 1
ATOM 781 C CA . GLY A 1 100 ? 6.327 13.492 6.745 1.00 78.25 100 GLY A CA 1
ATOM 782 C C . GLY A 1 100 ? 5.732 14.126 8.006 1.00 78.25 100 GLY A C 1
ATOM 783 O O . GLY A 1 100 ? 6.143 15.224 8.376 1.00 78.25 100 GLY A O 1
ATOM 784 N N . THR A 1 101 ? 4.750 13.462 8.626 1.00 51.38 101 THR A N 1
ATOM 785 C CA . THR A 1 101 ? 4.025 13.905 9.834 1.00 51.38 101 THR A CA 1
ATOM 786 C C . THR A 1 101 ? 4.089 12.884 10.952 1.00 51.38 101 THR A C 1
ATOM 788 O O . THR A 1 101 ? 3.971 11.683 10.628 1.00 51.38 101 THR A O 1
#

Sequence (101 aa):
VRLFLAESGYKTLAEKVVTENGKYYCIICAEYDGAIRSIDDFTAAYGTPEAIIFTSKTDKESYLSHCIEVLLRRAAGKEAAGLTSSAEREFIKRLKEYLGT

Radius of gyration: 14.84 Å; chains: 1; bounding box: 28×33×37 Å